Protein AF-A0A096B778-F1 (afdb_monomer_lite)

Secondary structure (DSSP, 8-state):
-BHHHHHHH--S-SEEEEEETTEEEEE-TT-HHHHHHHTTEEEEEEEEE--TTS--EEEEEEEEEE--TT----

Sequence (74 aa):
MTVKEAAKAITGVEKFYIAWDGAMQNFIPDDEIMLKAYGGFVVKTIDFVIEPGSKGHVEIVIATRPVVEGEAAE

pLDDT: mean 77.07, std 12.83, range [39.31, 89.44]

Organism: NCBI:txid742738

Foldseek 3Di:
DFPLVVLVVDDQAPFEWEDDPNDIDTADSPDPVSCVVGRQFAFPDKDWADDVPHSTYIYTYTDPDGNDPPDDDD

Radius of gyration: 12.8 Å; chains: 1; bounding box: 27×25×41 Å

Structure (mmCIF, N/CA/C/O backbone):
data_AF-A0A096B778-F1
#
_entry.id   AF-A0A096B778-F1
#
loop_
_atom_site.group_PDB
_atom_site.id
_atom_site.type_symbol
_atom_site.label_atom_id
_atom_site.label_alt_id
_atom_site.label_comp_id
_atom_site.label_asym_id
_atom_site.label_entity_id
_atom_site.label_seq_id
_atom_site.pdbx_PDB_ins_code
_atom_site.Cartn_x
_atom_site.Cartn_y
_atom_site.Cartn_z
_atom_site.occupancy
_atom_site.B_iso_or_equiv
_atom_site.auth_seq_id
_atom_site.auth_comp_id
_atom_site.auth_asym_id
_atom_site.auth_atom_id
_atom_site.pdbx_PDB_model_num
ATOM 1 N N . MET A 1 1 ? 2.399 -9.088 -8.085 1.00 82.44 1 MET A N 1
ATOM 2 C CA . MET A 1 1 ? 1.352 -8.145 -7.660 1.00 82.44 1 MET A CA 1
ATOM 3 C C . MET A 1 1 ? 1.951 -6.754 -7.635 1.00 82.44 1 MET A C 1
ATOM 5 O O . MET A 1 1 ? 2.979 -6.555 -6.987 1.00 82.44 1 MET A O 1
ATOM 9 N N . THR A 1 2 ? 1.360 -5.828 -8.377 1.00 89.31 2 THR A N 1
ATOM 10 C CA . THR A 1 2 ? 1.753 -4.419 -8.395 1.00 89.31 2 THR A CA 1
ATOM 11 C C . THR A 1 2 ? 1.035 -3.626 -7.307 1.00 89.31 2 THR A C 1
ATOM 13 O O . THR A 1 2 ? 0.042 -4.086 -6.740 1.00 89.31 2 THR A O 1
ATOM 16 N N . VAL A 1 3 ? 1.508 -2.411 -7.027 1.00 86.75 3 VAL A N 1
ATOM 17 C CA . VAL A 1 3 ? 0.847 -1.484 -6.095 1.00 86.75 3 VAL A CA 1
ATOM 18 C C . VAL A 1 3 ? -0.599 -1.221 -6.516 1.00 86.75 3 VAL A C 1
ATOM 20 O O . VAL A 1 3 ? -1.4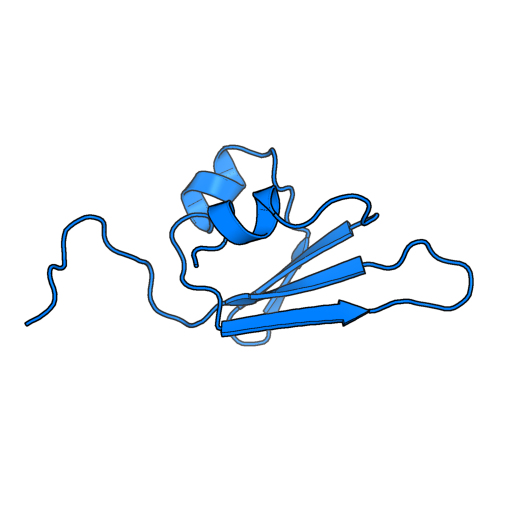86 -1.231 -5.670 1.00 86.75 3 VAL A O 1
ATOM 23 N N . LYS A 1 4 ? -0.868 -1.053 -7.818 1.00 88.31 4 LYS A N 1
ATOM 24 C CA . LYS A 1 4 ? -2.231 -0.850 -8.335 1.00 88.31 4 LYS A CA 1
ATOM 25 C C . LYS A 1 4 ? -3.130 -2.065 -8.096 1.00 88.31 4 LYS A C 1
ATOM 27 O O . LYS A 1 4 ? -4.309 -1.901 -7.795 1.00 88.31 4 LYS A O 1
ATOM 32 N N . GLU A 1 5 ? -2.599 -3.276 -8.248 1.00 89.12 5 GLU A N 1
ATOM 33 C CA . GLU A 1 5 ? -3.346 -4.508 -7.970 1.00 89.12 5 GLU A CA 1
ATOM 34 C C . GLU A 1 5 ? -3.628 -4.663 -6.472 1.00 89.12 5 GLU A C 1
ATOM 36 O O . GLU A 1 5 ? -4.765 -4.934 -6.091 1.00 89.12 5 GLU A O 1
ATOM 41 N N . ALA A 1 6 ? -2.623 -4.425 -5.623 1.00 86.69 6 ALA A N 1
ATOM 42 C CA . ALA A 1 6 ? -2.763 -4.488 -4.171 1.00 86.69 6 ALA A CA 1
ATOM 43 C C . ALA A 1 6 ? -3.779 -3.457 -3.655 1.00 86.69 6 ALA A C 1
ATOM 45 O O . ALA A 1 6 ? -4.690 -3.807 -2.910 1.00 86.69 6 ALA A O 1
ATOM 46 N N . ALA A 1 7 ? -3.677 -2.210 -4.117 1.00 85.19 7 ALA A N 1
ATOM 47 C CA . ALA A 1 7 ? -4.589 -1.125 -3.767 1.00 85.19 7 ALA A CA 1
ATOM 48 C C . ALA A 1 7 ? -6.054 -1.432 -4.109 1.00 85.19 7 ALA A C 1
ATOM 50 O O . ALA A 1 7 ? -6.947 -1.067 -3.356 1.00 85.19 7 ALA A O 1
ATOM 51 N N . LYS A 1 8 ? -6.308 -2.132 -5.223 1.00 87.12 8 LYS A N 1
ATOM 52 C CA . LYS A 1 8 ? -7.660 -2.568 -5.603 1.00 87.12 8 LYS A CA 1
ATOM 53 C C . LYS A 1 8 ? -8.164 -3.759 -4.790 1.00 87.12 8 LYS A C 1
ATOM 55 O O . LYS A 1 8 ? -9.369 -3.899 -4.612 1.00 87.12 8 LYS A O 1
ATOM 60 N N . ALA A 1 9 ? -7.264 -4.643 -4.367 1.00 86.56 9 ALA A N 1
ATOM 61 C CA . ALA A 1 9 ? -7.614 -5.836 -3.602 1.00 86.56 9 ALA A CA 1
ATOM 62 C C . ALA A 1 9 ? -7.896 -5.524 -2.124 1.00 86.56 9 ALA A C 1
ATOM 64 O O . ALA A 1 9 ? -8.697 -6.207 -1.489 1.00 86.56 9 ALA A O 1
ATOM 65 N N . ILE A 1 10 ? -7.240 -4.502 -1.572 1.00 83.75 10 ILE A N 1
ATOM 66 C CA . ILE A 1 10 ? -7.408 -4.082 -0.183 1.00 83.75 10 ILE A CA 1
ATOM 67 C C . ILE A 1 10 ? -8.589 -3.114 -0.098 1.00 83.75 10 ILE A C 1
ATOM 69 O O . ILE A 1 10 ? -8.606 -2.066 -0.733 1.00 83.75 10 ILE A O 1
ATOM 73 N N . THR A 1 11 ? -9.580 -3.445 0.725 1.00 79.69 11 THR A N 1
ATOM 74 C CA . THR A 1 11 ? -10.782 -2.619 0.914 1.00 79.69 11 THR A CA 1
ATOM 75 C C . THR A 1 11 ? -11.099 -2.453 2.393 1.00 79.69 11 THR A C 1
ATOM 77 O O . THR A 1 11 ? -10.742 -3.310 3.198 1.00 79.69 11 THR A O 1
ATOM 80 N N . GLY A 1 12 ? -11.819 -1.387 2.751 1.00 76.62 12 GLY A N 1
ATOM 81 C CA . GLY A 1 12 ? -12.328 -1.190 4.115 1.00 76.62 12 GLY A CA 1
ATOM 82 C C . GLY A 1 12 ? -11.310 -0.638 5.117 1.00 76.62 12 GLY A C 1
ATOM 83 O O . GLY A 1 12 ? -11.595 -0.615 6.311 1.00 76.62 12 GLY A O 1
ATOM 84 N N . VAL A 1 13 ? -10.156 -0.178 4.639 1.00 78.19 13 VAL A N 1
ATOM 85 C CA . VAL A 1 13 ? -9.098 0.431 5.455 1.00 78.19 13 VAL A CA 1
ATOM 86 C C . VAL A 1 13 ? -9.260 1.945 5.455 1.00 78.19 13 VAL A C 1
ATOM 88 O O . VAL A 1 13 ? -9.750 2.520 4.483 1.00 78.19 13 VAL A O 1
ATOM 91 N N . GLU A 1 14 ? -8.879 2.603 6.547 1.00 79.19 14 GLU A N 1
ATOM 92 C CA . GLU A 1 14 ? -9.048 4.056 6.655 1.00 79.19 14 GLU A CA 1
ATOM 93 C C . GLU A 1 14 ? -7.975 4.817 5.874 1.00 79.19 14 GLU A C 1
ATOM 95 O O . GLU A 1 14 ? -8.246 5.878 5.311 1.00 79.19 14 GLU A O 1
ATOM 100 N N . LYS A 1 15 ? -6.752 4.276 5.843 1.00 82.00 15 LYS A N 1
ATOM 101 C CA . LYS A 1 15 ? -5.591 4.915 5.222 1.00 82.00 15 LYS A CA 1
ATOM 102 C C . LYS A 1 15 ? -4.704 3.894 4.531 1.00 82.00 15 LYS A C 1
ATOM 104 O O . LYS A 1 15 ? -4.501 2.789 5.037 1.00 82.00 15 LYS A O 1
ATOM 109 N N . PHE A 1 16 ? -4.149 4.322 3.406 1.00 85.00 16 PHE A N 1
ATOM 110 C CA . PHE A 1 16 ? -3.110 3.620 2.677 1.00 85.00 16 PHE A CA 1
ATOM 111 C C . PHE A 1 16 ? -1.820 4.415 2.736 1.00 85.00 16 PHE A C 1
ATOM 113 O O . PHE A 1 16 ? -1.802 5.632 2.536 1.00 85.00 16 PHE A O 1
ATOM 120 N N . TYR A 1 17 ? -0.733 3.695 2.943 1.00 87.94 17 TYR A N 1
ATOM 121 C CA . TYR A 1 17 ? 0.600 4.246 2.895 1.00 87.94 17 TYR A CA 1
ATOM 122 C C . TYR A 1 17 ? 1.454 3.452 1.926 1.00 87.94 17 TYR A C 1
ATOM 124 O O . TYR A 1 17 ? 1.322 2.234 1.810 1.00 87.94 17 TYR A O 1
ATOM 132 N N . ILE A 1 18 ? 2.354 4.154 1.252 1.00 87.12 18 ILE A N 1
ATOM 133 C CA . ILE A 1 18 ? 3.436 3.543 0.494 1.00 87.12 18 ILE A CA 1
ATOM 134 C C . ILE A 1 18 ? 4.735 3.805 1.235 1.00 87.12 18 ILE A C 1
ATOM 136 O O . ILE A 1 18 ? 5.063 4.956 1.530 1.00 87.12 18 ILE A O 1
ATOM 140 N N . ALA A 1 19 ? 5.479 2.734 1.491 1.00 86.38 19 ALA A N 1
ATOM 141 C CA . ALA A 1 19 ? 6.841 2.797 1.983 1.00 86.38 19 ALA A CA 1
ATOM 142 C C . ALA A 1 19 ? 7.824 2.482 0.849 1.00 86.38 19 ALA A C 1
ATOM 144 O O . ALA A 1 19 ? 7.742 1.434 0.199 1.00 86.38 19 ALA A O 1
ATOM 145 N N . TRP A 1 20 ? 8.773 3.390 0.631 1.00 79.19 20 TRP A N 1
ATOM 146 C CA . TRP A 1 20 ? 9.860 3.243 -0.325 1.00 79.19 20 TRP A CA 1
ATOM 147 C C . TRP A 1 20 ? 11.164 3.774 0.271 1.00 79.19 20 TRP A C 1
ATOM 149 O O . TRP A 1 20 ? 11.228 4.911 0.724 1.00 79.19 20 TRP A O 1
ATOM 159 N N . ASP A 1 21 ? 12.195 2.926 0.291 1.00 74.00 21 ASP A N 1
ATOM 160 C CA . ASP A 1 21 ? 13.541 3.257 0.789 1.00 74.00 21 ASP A CA 1
ATOM 161 C C . ASP A 1 21 ? 13.565 3.883 2.201 1.00 74.00 21 ASP A C 1
ATOM 163 O O . ASP A 1 21 ? 14.285 4.833 2.492 1.00 74.00 21 ASP A O 1
ATOM 167 N N . GLY A 1 22 ? 12.709 3.375 3.094 1.00 71.06 22 GLY A N 1
ATOM 168 C CA . GLY A 1 22 ? 12.570 3.883 4.464 1.00 71.06 22 GLY A CA 1
ATOM 169 C C . GLY A 1 22 ? 11.752 5.173 4.591 1.00 71.06 22 GLY A C 1
ATOM 170 O O . GLY A 1 22 ? 11.430 5.569 5.709 1.00 71.06 22 GLY A O 1
ATOM 171 N N . ALA A 1 23 ? 11.360 5.799 3.480 1.00 78.88 23 ALA A N 1
ATOM 172 C CA . ALA A 1 23 ? 10.401 6.893 3.468 1.00 78.88 23 ALA A CA 1
ATOM 173 C C . ALA A 1 23 ? 8.978 6.346 3.349 1.00 78.88 23 ALA A C 1
ATOM 175 O O . ALA A 1 23 ? 8.692 5.493 2.509 1.00 78.88 23 ALA A O 1
ATOM 176 N N . MET A 1 24 ? 8.075 6.863 4.174 1.00 84.19 24 MET A N 1
ATOM 177 C CA . MET A 1 24 ? 6.660 6.529 4.125 1.00 84.19 24 MET A CA 1
ATOM 178 C C . MET A 1 24 ? 5.853 7.759 3.731 1.00 84.19 24 MET A C 1
ATOM 180 O O . MET A 1 24 ? 6.101 8.859 4.224 1.00 84.19 24 MET A O 1
ATOM 184 N N . GLN A 1 25 ? 4.869 7.570 2.861 1.00 87.00 25 GLN A N 1
ATOM 185 C CA . GLN A 1 25 ? 3.965 8.634 2.448 1.00 87.00 25 GLN A CA 1
ATOM 186 C C . GLN A 1 25 ? 2.530 8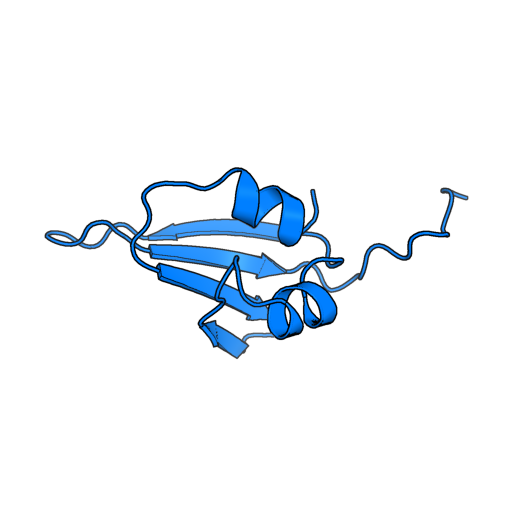.137 2.331 1.00 87.00 25 GLN A C 1
ATOM 188 O O . GLN A 1 25 ? 2.284 6.961 2.053 1.00 87.00 25 GLN A O 1
ATOM 193 N N . ASN A 1 26 ? 1.587 9.062 2.511 1.00 88.69 26 ASN A N 1
ATOM 194 C CA . ASN A 1 26 ? 0.181 8.804 2.230 1.00 88.69 26 ASN A CA 1
ATOM 195 C C . ASN A 1 26 ? 0.025 8.435 0.755 1.00 88.69 26 ASN A C 1
ATOM 197 O O . ASN A 1 26 ? 0.502 9.151 -0.127 1.00 88.69 26 ASN A O 1
ATOM 201 N N . PHE A 1 27 ? -0.683 7.345 0.501 1.00 86.44 27 PHE A N 1
ATOM 202 C CA . PHE A 1 27 ? -1.040 6.920 -0.837 1.00 86.44 27 PHE A CA 1
ATOM 203 C C . PHE A 1 27 ? -2.551 6.965 -0.990 1.00 86.44 27 PHE A C 1
ATOM 205 O O . PHE A 1 27 ? -3.288 6.428 -0.167 1.00 86.44 27 PHE A O 1
ATOM 212 N N . ILE A 1 28 ? -3.014 7.617 -2.051 1.00 88.19 28 ILE A N 1
ATOM 213 C CA . ILE A 1 28 ? -4.432 7.686 -2.381 1.00 88.19 28 ILE A CA 1
ATOM 214 C C . ILE A 1 28 ? -4.640 6.741 -3.568 1.00 88.19 28 ILE A C 1
ATOM 216 O O . ILE A 1 28 ? -4.155 7.040 -4.659 1.00 88.19 28 ILE A O 1
ATOM 220 N N . PRO A 1 29 ? -5.307 5.590 -3.374 1.00 83.62 29 PRO A N 1
ATOM 221 C CA . PRO A 1 29 ? -5.398 4.547 -4.395 1.00 83.62 29 PRO A CA 1
ATOM 222 C C . PRO A 1 29 ? -6.200 4.967 -5.633 1.00 83.62 29 PRO A C 1
ATOM 224 O O . PRO A 1 29 ? -6.009 4.383 -6.696 1.00 83.62 29 PRO A O 1
ATOM 227 N N . ASP A 1 30 ? -7.050 5.987 -5.504 1.00 85.81 30 ASP A N 1
ATOM 228 C CA . ASP A 1 30 ? -7.854 6.560 -6.589 1.00 85.81 30 ASP A CA 1
ATOM 229 C C . ASP A 1 30 ? -7.193 7.775 -7.267 1.00 85.81 30 ASP A C 1
ATOM 231 O O . ASP A 1 30 ? -7.720 8.294 -8.250 1.00 85.81 30 ASP A O 1
ATOM 235 N N . ASP A 1 31 ? -6.047 8.247 -6.765 1.00 89.44 31 ASP A N 1
ATOM 236 C CA . ASP A 1 31 ? -5.342 9.389 -7.346 1.00 89.44 31 ASP A CA 1
ATOM 23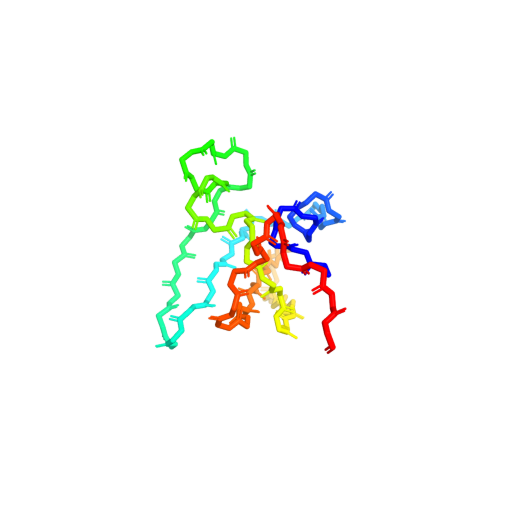7 C C . ASP A 1 31 ? -4.520 8.949 -8.569 1.00 89.44 31 ASP A C 1
ATOM 239 O O . ASP A 1 31 ? -3.602 8.126 -8.487 1.00 89.44 31 ASP A O 1
ATOM 243 N N . GLU A 1 32 ? -4.853 9.503 -9.736 1.00 87.75 32 GLU A N 1
ATOM 244 C CA . GLU A 1 32 ? -4.230 9.126 -11.008 1.00 87.75 32 GLU A CA 1
ATOM 245 C C . GLU A 1 32 ? -2.733 9.464 -11.067 1.00 87.75 32 GLU A C 1
ATOM 247 O O . GLU A 1 32 ? -1.962 8.746 -11.712 1.00 87.75 32 GLU A O 1
ATOM 252 N N . ILE A 1 33 ? -2.297 10.526 -10.381 1.00 88.25 33 ILE A N 1
ATOM 253 C CA . ILE A 1 33 ? -0.888 10.933 -10.328 1.00 88.25 33 ILE A CA 1
ATOM 254 C C . ILE A 1 33 ? -0.105 9.902 -9.513 1.00 88.25 33 ILE A C 1
ATOM 256 O O . ILE A 1 33 ? 0.939 9.423 -9.961 1.00 88.25 33 ILE A O 1
ATOM 260 N N . MET A 1 34 ? -0.639 9.499 -8.361 1.00 87.25 34 MET A N 1
ATOM 261 C CA . MET A 1 34 ? -0.063 8.469 -7.497 1.00 87.25 34 MET A CA 1
ATOM 262 C C . MET A 1 34 ? -0.024 7.102 -8.183 1.00 87.25 34 MET A C 1
ATOM 264 O O . MET A 1 34 ? 0.987 6.402 -8.119 1.00 87.25 34 MET A O 1
ATOM 268 N N . LEU A 1 35 ? -1.085 6.721 -8.895 1.00 86.56 35 LEU A N 1
ATOM 269 C CA . LEU A 1 35 ? -1.118 5.475 -9.662 1.00 86.56 35 LEU A CA 1
ATOM 270 C C . LEU A 1 35 ? -0.115 5.474 -10.816 1.00 86.56 35 LEU A C 1
ATOM 272 O O . LEU A 1 35 ? 0.498 4.442 -11.085 1.00 86.56 35 LEU A O 1
ATOM 276 N N . LYS A 1 36 ? 0.093 6.612 -11.481 1.00 87.12 36 LYS A N 1
ATOM 277 C CA . LYS A 1 36 ? 1.127 6.740 -12.512 1.00 87.12 36 LYS A CA 1
ATOM 278 C C . LYS A 1 36 ? 2.536 6.680 -11.916 1.00 87.12 36 LYS A C 1
ATOM 280 O O . LYS A 1 36 ? 3.423 6.098 -12.531 1.00 87.12 36 LYS A O 1
ATOM 285 N N . ALA A 1 37 ? 2.734 7.265 -10.734 1.00 86.00 37 ALA A N 1
ATOM 286 C CA . ALA A 1 37 ? 4.026 7.314 -10.059 1.00 86.00 37 ALA A CA 1
ATOM 287 C C . ALA A 1 37 ? 4.422 5.981 -9.408 1.00 86.00 37 ALA A C 1
ATOM 289 O O . ALA A 1 37 ? 5.587 5.615 -9.478 1.00 86.00 37 ALA A O 1
ATOM 290 N N . TYR A 1 38 ? 3.479 5.257 -8.796 1.00 86.25 38 TYR A N 1
ATOM 291 C CA . TYR A 1 38 ? 3.767 4.076 -7.968 1.00 86.25 38 TYR A CA 1
ATOM 292 C C . TYR A 1 38 ? 3.019 2.813 -8.391 1.00 86.25 38 TYR A C 1
ATOM 294 O O . TYR A 1 38 ? 3.434 1.712 -8.040 1.00 86.25 38 TYR A O 1
ATOM 302 N N . GLY A 1 39 ? 1.933 2.930 -9.156 1.00 85.38 39 GLY A N 1
ATOM 303 C CA . GLY A 1 39 ? 1.025 1.819 -9.447 1.00 85.38 39 GLY A CA 1
ATOM 304 C C . GLY A 1 39 ? 1.673 0.644 -10.181 1.00 85.38 39 GLY A C 1
ATOM 305 O O . GLY A 1 39 ? 1.225 -0.486 -10.001 1.00 85.38 39 GLY A O 1
ATOM 306 N N . GLY A 1 40 ? 2.728 0.896 -10.963 1.00 86.00 40 GLY A N 1
ATOM 307 C CA . GLY A 1 40 ? 3.497 -0.128 -11.678 1.00 86.00 40 GLY A CA 1
ATOM 308 C C . GLY A 1 40 ? 4.571 -0.829 -10.842 1.00 86.00 40 GLY A C 1
ATOM 309 O O . GLY A 1 40 ? 5.208 -1.755 -11.330 1.00 86.00 40 GLY A O 1
ATOM 310 N N . PHE A 1 41 ? 4.809 -0.420 -9.596 1.00 85.12 41 PHE A N 1
ATOM 311 C CA . PHE A 1 41 ? 5.867 -1.012 -8.781 1.00 85.12 41 PHE A CA 1
ATOM 312 C C . PHE A 1 41 ? 5.452 -2.351 -8.179 1.00 85.12 41 PHE A C 1
ATOM 314 O O . PHE A 1 41 ? 4.285 -2.555 -7.840 1.00 85.12 41 PHE A O 1
ATOM 321 N N . VAL A 1 42 ? 6.412 -3.270 -8.036 1.00 85.62 42 VAL A N 1
ATOM 322 C CA . VAL A 1 42 ? 6.179 -4.562 -7.379 1.00 85.62 42 VAL A CA 1
ATOM 323 C C . VAL A 1 42 ? 6.045 -4.356 -5.876 1.00 85.62 42 VAL A C 1
ATOM 325 O O . VAL A 1 42 ? 6.882 -3.719 -5.240 1.00 85.62 42 VAL A O 1
ATOM 328 N N . VAL A 1 43 ? 5.012 -4.942 -5.280 1.00 85.44 43 VAL A N 1
ATOM 329 C CA . VAL A 1 43 ? 4.862 -4.953 -3.822 1.00 85.44 43 VAL A CA 1
ATOM 330 C C . VAL A 1 43 ? 5.794 -6.005 -3.220 1.00 85.44 43 VAL A C 1
ATOM 332 O O . VAL A 1 43 ? 5.784 -7.157 -3.652 1.00 85.44 43 VAL A O 1
ATOM 335 N N . LYS A 1 44 ? 6.601 -5.611 -2.227 1.00 85.06 44 LYS A N 1
ATOM 336 C CA . LYS A 1 44 ? 7.469 -6.525 -1.466 1.00 85.06 44 LYS A CA 1
ATOM 337 C C . LYS A 1 44 ? 6.707 -7.185 -0.328 1.00 85.06 44 LYS A C 1
ATOM 339 O O . LYS A 1 44 ? 6.738 -8.403 -0.190 1.00 85.06 44 LYS A O 1
ATOM 344 N N . THR A 1 45 ? 6.051 -6.350 0.470 1.00 84.44 45 THR A N 1
ATOM 345 C CA . THR A 1 45 ? 5.362 -6.724 1.702 1.00 84.44 45 THR A CA 1
ATOM 346 C C . THR A 1 45 ? 4.144 -5.822 1.863 1.00 84.44 45 THR A C 1
ATOM 348 O O . THR A 1 45 ? 4.160 -4.671 1.426 1.00 84.44 45 THR A O 1
ATOM 351 N N . ILE A 1 46 ? 3.081 -6.355 2.456 1.00 85.31 46 ILE A N 1
ATOM 352 C CA . ILE A 1 46 ? 1.900 -5.591 2.859 1.00 85.31 46 ILE A CA 1
ATOM 353 C C . ILE A 1 46 ? 1.726 -5.835 4.348 1.00 85.31 46 ILE A C 1
ATOM 355 O O . ILE A 1 46 ? 1.511 -6.977 4.758 1.00 85.31 46 ILE A O 1
ATOM 359 N N . ASP A 1 47 ? 1.806 -4.769 5.128 1.00 83.75 47 ASP A N 1
ATOM 360 C CA . 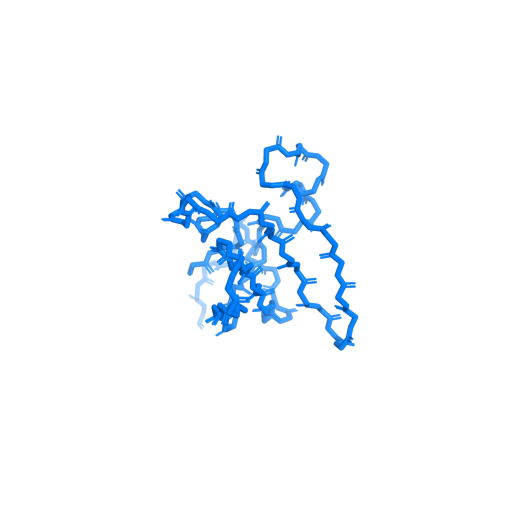ASP A 1 47 ? 1.644 -4.798 6.571 1.00 83.75 47 ASP A CA 1
ATOM 361 C C . ASP A 1 47 ? 0.303 -4.148 6.935 1.00 83.75 47 ASP A C 1
ATOM 363 O O . ASP A 1 47 ? -0.064 -3.076 6.447 1.00 83.75 47 ASP A O 1
ATOM 367 N N . PHE A 1 48 ? -0.475 -4.843 7.765 1.00 81.56 48 PHE A N 1
ATOM 368 C CA . PHE A 1 48 ? -1.759 -4.357 8.265 1.00 81.56 48 PHE A CA 1
ATOM 369 C C . PHE A 1 48 ? -1.576 -3.925 9.711 1.00 81.56 48 PHE A C 1
ATOM 371 O O . PHE A 1 48 ? -1.347 -4.759 10.589 1.00 81.56 48 PHE A O 1
ATOM 378 N N . VAL A 1 49 ? -1.720 -2.631 9.967 1.00 78.50 49 VAL A N 1
ATOM 379 C CA . VAL A 1 49 ? -1.590 -2.072 11.308 1.00 78.50 49 VAL A CA 1
ATOM 380 C C . VAL A 1 49 ? -2.978 -1.728 11.821 1.00 78.50 49 VAL A C 1
ATOM 382 O O . VAL A 1 49 ? -3.639 -0.805 11.347 1.00 78.50 49 VAL A O 1
ATOM 385 N N . ILE A 1 50 ? -3.446 -2.496 12.802 1.00 76.25 50 ILE A N 1
ATOM 386 C CA . ILE A 1 50 ? -4.743 -2.276 13.442 1.00 76.25 50 ILE A CA 1
ATOM 387 C C . ILE A 1 50 ? -4.493 -1.680 14.822 1.00 76.25 50 ILE A C 1
ATOM 389 O O . ILE A 1 50 ? -4.109 -2.379 15.759 1.00 76.25 50 ILE A O 1
ATOM 393 N N . GLU A 1 51 ? -4.708 -0.375 14.944 1.00 73.25 51 GLU A N 1
ATOM 394 C CA . GLU A 1 51 ? -4.623 0.316 16.228 1.00 73.25 51 GLU A CA 1
ATOM 395 C C . GLU A 1 51 ? -5.918 0.119 17.036 1.00 73.25 51 GLU A C 1
ATOM 397 O O . GLU A 1 51 ? -7.017 0.167 16.469 1.00 73.25 51 GLU A O 1
ATOM 402 N N . PRO A 1 52 ? -5.834 -0.083 18.363 1.00 71.88 52 PRO A N 1
ATOM 403 C CA . PRO A 1 52 ? -7.014 -0.267 19.198 1.00 71.88 52 PRO A CA 1
ATOM 404 C C . PRO A 1 52 ? -7.914 0.976 19.147 1.00 71.88 52 PRO A C 1
ATOM 406 O O . PRO A 1 52 ? -7.505 2.072 19.519 1.00 71.88 52 PRO A O 1
ATOM 409 N N . GLY A 1 53 ? -9.158 0.795 18.692 1.00 73.44 53 GLY A N 1
ATOM 410 C CA . GLY A 1 53 ? -10.136 1.878 18.530 1.00 73.44 53 GLY A CA 1
ATOM 411 C C . GLY A 1 53 ? -10.119 2.575 17.164 1.00 73.44 53 GLY A C 1
ATOM 412 O O . GLY A 1 53 ? -10.938 3.464 16.945 1.00 73.44 53 GLY A O 1
ATOM 413 N N . SER A 1 54 ? -9.248 2.163 16.237 1.00 68.00 54 SER A N 1
ATOM 414 C CA . SER A 1 54 ? -9.230 2.629 14.846 1.00 68.00 54 SER A CA 1
ATOM 415 C C . SER A 1 54 ? -9.679 1.521 13.887 1.00 68.00 54 SER A C 1
ATOM 417 O O . SER A 1 54 ? -9.613 0.335 14.210 1.00 68.00 54 SER A O 1
ATOM 419 N N . LYS A 1 55 ? -10.108 1.894 12.674 1.00 64.94 55 LYS A N 1
ATOM 420 C CA . LYS A 1 55 ? -10.361 0.932 11.584 1.00 64.94 55 LYS A CA 1
ATOM 421 C C . LYS A 1 55 ? -9.070 0.317 11.015 1.00 64.94 55 LYS A C 1
ATOM 423 O O . LYS A 1 55 ? -9.146 -0.549 10.150 1.00 64.94 55 LYS A O 1
ATOM 428 N N . GLY A 1 56 ? -7.909 0.735 11.523 1.00 66.88 56 GLY A N 1
ATOM 429 C CA . GLY A 1 56 ? -6.597 0.298 11.063 1.00 66.88 56 GLY A CA 1
ATOM 430 C C . GLY A 1 56 ? -6.161 1.008 9.782 1.00 66.88 56 GLY A C 1
ATOM 431 O O . GLY A 1 56 ? -6.961 1.624 9.070 1.00 66.88 56 GLY A O 1
ATOM 432 N N . HIS A 1 57 ? -4.869 0.931 9.495 1.00 71.06 57 HIS A N 1
ATOM 433 C CA . HIS A 1 57 ? -4.266 1.414 8.262 1.00 71.06 57 HIS A CA 1
ATOM 434 C C . HIS A 1 57 ? -3.420 0.317 7.617 1.00 71.06 57 HIS A C 1
ATOM 436 O O . HIS A 1 57 ? -3.022 -0.652 8.266 1.00 71.06 57 HIS A O 1
ATOM 442 N N . VAL A 1 58 ? -3.182 0.458 6.314 1.00 75.62 58 VAL A N 1
ATOM 443 C CA . VAL A 1 58 ? -2.362 -0.486 5.553 1.00 75.62 58 VAL A CA 1
ATOM 444 C C . VAL A 1 58 ? -1.116 0.193 5.039 1.00 75.62 58 VAL A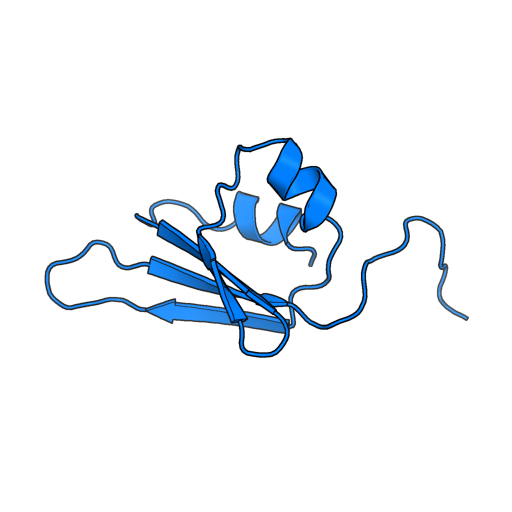 C 1
ATOM 446 O O . VAL A 1 58 ? -1.175 1.257 4.420 1.00 75.62 58 VAL A O 1
ATOM 449 N N . GLU A 1 59 ? 0.006 -0.466 5.281 1.00 76.31 59 GLU A N 1
ATOM 450 C CA . GLU A 1 59 ? 1.329 -0.058 4.853 1.00 76.31 59 GLU A CA 1
ATOM 451 C C . GLU A 1 59 ? 1.761 -0.990 3.713 1.00 76.31 59 GLU A C 1
ATOM 453 O O . GLU A 1 59 ? 1.973 -2.188 3.894 1.00 76.31 59 GLU A O 1
ATOM 458 N N . ILE A 1 60 ? 1.855 -0.456 2.495 1.00 72.69 60 ILE A N 1
ATOM 459 C CA . ILE A 1 60 ? 2.345 -1.195 1.331 1.00 72.69 60 ILE A CA 1
ATOM 460 C C . ILE A 1 60 ? 3.831 -0.887 1.176 1.00 72.69 60 ILE A C 1
ATOM 462 O O . ILE A 1 60 ? 4.218 0.222 0.801 1.00 72.69 60 ILE A O 1
ATOM 466 N N . VAL A 1 61 ? 4.677 -1.881 1.429 1.00 76.19 61 VAL A N 1
ATOM 467 C CA . VAL A 1 61 ? 6.125 -1.776 1.242 1.00 76.19 61 VAL A CA 1
ATOM 468 C C . VAL A 1 61 ? 6.480 -2.183 -0.183 1.00 76.19 61 VAL A C 1
ATOM 470 O O . VAL A 1 61 ? 6.246 -3.318 -0.611 1.00 76.19 61 VAL A O 1
ATOM 473 N N . ILE A 1 62 ? 7.081 -1.263 -0.934 1.00 73.75 62 ILE A N 1
ATOM 474 C CA . ILE A 1 62 ? 7.440 -1.476 -2.338 1.00 73.75 62 ILE A CA 1
ATOM 475 C C . ILE A 1 62 ? 8.803 -2.172 -2.459 1.00 73.75 62 ILE A C 1
ATOM 477 O O . ILE A 1 62 ? 9.798 -1.748 -1.869 1.00 73.75 62 ILE A O 1
ATOM 481 N N . ALA A 1 63 ? 8.869 -3.227 -3.279 1.00 58.66 63 ALA A N 1
ATOM 482 C CA . ALA A 1 63 ? 10.124 -3.798 -3.757 1.00 58.66 63 ALA A CA 1
ATOM 483 C C . ALA A 1 63 ? 10.600 -2.943 -4.928 1.00 58.66 63 ALA A C 1
ATOM 485 O O . ALA A 1 63 ? 9.865 -2.690 -5.874 1.00 58.66 63 ALA A O 1
ATOM 486 N N . THR A 1 64 ? 11.848 -2.509 -4.853 1.00 64.19 64 THR A N 1
ATOM 487 C CA . THR A 1 64 ? 12.519 -1.470 -5.647 1.00 64.19 64 THR A CA 1
ATOM 488 C C . THR A 1 64 ? 12.555 -1.643 -7.173 1.00 64.19 64 THR A C 1
ATOM 490 O O . THR A 1 64 ? 13.259 -0.886 -7.835 1.00 64.19 64 THR A O 1
ATOM 493 N N . ARG A 1 65 ? 11.824 -2.591 -7.769 1.00 58.59 65 ARG A N 1
ATOM 494 C CA . ARG A 1 65 ? 11.764 -2.757 -9.225 1.00 58.59 65 ARG A CA 1
ATOM 495 C C . ARG A 1 65 ? 10.371 -2.392 -9.752 1.00 58.59 65 ARG A C 1
ATOM 497 O O . ARG A 1 65 ? 9.399 -3.050 -9.369 1.00 58.59 65 ARG A O 1
ATOM 504 N N . PRO A 1 66 ? 10.243 -1.358 -10.606 1.00 56.53 66 PRO A N 1
ATOM 505 C CA . PRO A 1 66 ? 9.021 -1.162 -11.373 1.00 56.53 66 PRO A CA 1
ATOM 506 C C . PRO A 1 66 ? 8.803 -2.374 -12.284 1.00 56.53 66 PRO A C 1
ATOM 508 O O . PRO A 1 66 ? 9.757 -2.890 -12.866 1.00 56.53 66 PRO A O 1
ATOM 511 N N . VAL A 1 67 ? 7.561 -2.839 -12.413 1.00 59.09 67 VAL A N 1
ATOM 512 C CA . VAL A 1 67 ? 7.195 -3.746 -13.501 1.00 59.09 67 VAL A CA 1
ATOM 513 C C . VAL A 1 67 ? 7.223 -2.905 -14.769 1.00 59.09 67 VAL A C 1
ATOM 515 O O . VAL A 1 67 ? 6.327 -2.098 -15.010 1.00 59.09 67 VAL A O 1
ATOM 518 N N . VAL A 1 68 ? 8.286 -3.044 -15.552 1.00 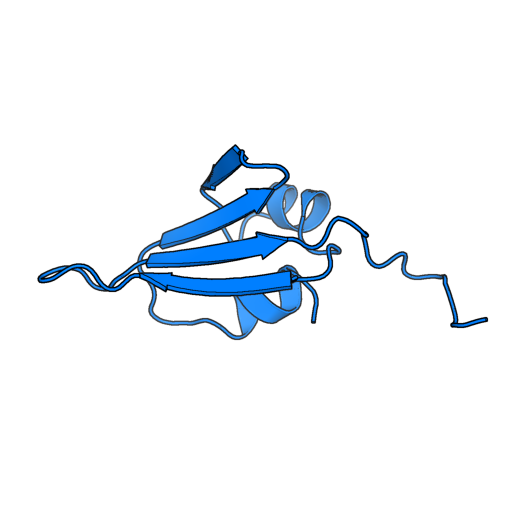55.28 68 VAL A N 1
ATOM 519 C CA . VAL A 1 68 ? 8.310 -2.522 -16.914 1.00 55.28 68 VAL A CA 1
ATOM 520 C C . VAL A 1 68 ? 7.343 -3.396 -17.708 1.00 55.28 68 VAL A C 1
ATOM 522 O O . VAL A 1 68 ? 7.579 -4.596 -17.853 1.00 55.28 68 VAL A O 1
ATOM 525 N N . GLU A 1 69 ? 6.235 -2.832 -18.194 1.00 48.41 69 GLU A N 1
ATOM 526 C CA . GLU A 1 69 ? 5.417 -3.486 -19.223 1.00 48.41 69 GLU A CA 1
ATOM 527 C C . GLU A 1 69 ? 6.291 -3.636 -20.483 1.00 48.41 69 GLU A C 1
ATOM 529 O O . GLU A 1 69 ? 6.357 -2.738 -21.319 1.00 48.41 69 GLU A O 1
ATOM 534 N N . GLY A 1 70 ? 7.058 -4.730 -20.561 1.00 52.62 70 GLY A N 1
ATOM 535 C CA . GLY A 1 70 ? 8.010 -4.986 -21.644 1.00 52.62 70 GLY A CA 1
ATOM 536 C C . GLY A 1 70 ? 9.131 -5.986 -21.339 1.00 52.62 70 GLY A C 1
ATOM 537 O O . GLY A 1 70 ? 9.644 -6.587 -22.277 1.00 52.62 70 GLY A O 1
ATOM 538 N N . GLU A 1 71 ? 9.492 -6.230 -20.077 1.00 44.06 71 GLU A N 1
ATOM 539 C CA . GLU A 1 71 ? 10.514 -7.238 -19.749 1.00 44.06 71 GLU A CA 1
ATOM 540 C C . GLU A 1 71 ? 9.855 -8.607 -19.563 1.00 44.06 71 GLU A C 1
ATOM 542 O O . GLU A 1 71 ? 9.463 -9.026 -18.472 1.00 44.06 71 GLU A O 1
ATOM 547 N N . ALA A 1 72 ? 9.690 -9.293 -20.696 1.00 42.91 72 ALA A N 1
ATOM 548 C CA . ALA A 1 72 ? 9.615 -10.740 -20.714 1.00 42.91 72 ALA A CA 1
ATOM 549 C C . ALA A 1 72 ? 10.840 -11.296 -19.977 1.00 42.91 72 ALA A C 1
ATOM 551 O O . ALA A 1 72 ? 11.957 -10.825 -20.177 1.00 42.91 72 ALA A O 1
ATOM 552 N N . ALA A 1 73 ? 10.596 -12.274 -19.111 1.00 44.12 73 ALA A N 1
ATOM 553 C CA . ALA A 1 73 ? 11.635 -13.034 -18.443 1.00 44.12 73 ALA A CA 1
ATOM 554 C C . ALA A 1 73 ? 12.639 -13.584 -19.472 1.00 44.12 73 ALA A C 1
ATOM 556 O O . ALA A 1 73 ? 12.243 -14.332 -20.368 1.00 44.12 73 ALA A O 1
ATOM 557 N N . GLU A 1 74 ? 13.909 -13.210 -19.325 1.00 39.31 74 GLU A N 1
ATOM 558 C CA . GLU A 1 74 ? 15.051 -13.994 -19.809 1.00 39.31 74 GLU A CA 1
ATOM 559 C C . GLU A 1 74 ? 15.529 -14.944 -18.705 1.00 39.31 74 GLU A C 1
ATOM 561 O O . GLU A 1 74 ? 15.568 -14.517 -17.523 1.00 39.31 74 GLU A O 1
#